Protein AF-A0A4Y2QGT2-F1 (afdb_monomer)

Sequence (68 aa):
VSLTPRSPDITPCDFFLWVFVKDKLYVPPLPRNLEELRTRVGNALNLVTPDMLRRVWEEMDYRLDVVA

Mean predicted aligned error: 7.71 Å

Solvent-accessible surface area (backbone atoms only — not comparable to full-atom values): 4195 Å² total; per-residue (Å²): 138,84,86,60,100,78,67,81,76,85,44,56,62,60,58,50,50,50,56,53,40,50,63,55,52,70,46,81,78,68,62,90,48,71,65,55,43,50,52,36,53,52,54,37,57,70,67,62,47,74,65,58,54,49,52,45,49,53,55,48,51,52,55,51,65,74,72,104

Secondary structure (DSSP, 8-state):
-PPPTT-----HHHHHHHHHHHHHHTSSSPP-SHHHHHHHHHHHHHT--HHHHHHHHHHHHHHHHHH-

InterPro domains:
  IPR036397 Ribonuclease H superfamily [G3DSA:3.30.420.10] (1-68)

Radius of gyration: 15.51 Å; Cα contacts (8 Å, |Δi|>4): 24; chains: 1; bounding box: 35×29×40 Å

Foldseek 3Di:
DDDDPPDPPPPLCVVVLVVQLVVQQPPPPHDPDPVSSVVSSVVSVVPDDPVNVVVSVVVSVVVVVVVD

Structure (mmCIF, N/CA/C/O backbone):
data_AF-A0A4Y2QGT2-F1
#
_entry.id   AF-A0A4Y2QGT2-F1
#
loop_
_atom_site.group_PDB
_atom_site.id
_atom_site.type_symbol
_atom_site.label_atom_id
_atom_site.label_alt_id
_atom_site.label_comp_id
_atom_site.label_asym_id
_atom_site.label_entity_id
_atom_site.label_seq_id
_atom_site.pdbx_PDB_ins_code
_atom_site.Cartn_x
_atom_site.Cartn_y
_atom_site.Cartn_z
_atom_site.occupancy
_atom_site.B_iso_or_equiv
_atom_site.auth_seq_id
_atom_site.auth_comp_id
_atom_site.auth_asym_id
_atom_site.auth_atom_id
_atom_site.pdbx_PDB_model_num
ATOM 1 N N . VAL A 1 1 ? 19.047 13.359 -14.899 1.00 40.19 1 VAL A N 1
ATOM 2 C CA . VAL A 1 1 ? 17.639 13.444 -15.343 1.00 40.19 1 VAL A CA 1
ATOM 3 C C . VAL A 1 1 ? 17.106 14.816 -14.963 1.00 40.19 1 VAL A C 1
ATOM 5 O O . VAL A 1 1 ? 16.969 15.101 -13.782 1.00 40.19 1 VAL A O 1
ATOM 8 N N . SER A 1 2 ? 16.936 15.709 -15.937 1.00 42.78 2 SER A N 1
ATOM 9 C CA . SER A 1 2 ? 16.369 17.049 -15.739 1.00 42.78 2 SER A CA 1
ATOM 10 C C . SER A 1 2 ? 14.845 16.975 -15.840 1.00 42.78 2 SER A C 1
ATOM 12 O O . SER A 1 2 ? 14.326 16.597 -16.887 1.00 42.78 2 SER A O 1
ATOM 14 N N . LEU A 1 3 ? 14.138 17.318 -14.764 1.00 47.28 3 LEU A N 1
ATOM 15 C CA . LEU A 1 3 ? 12.674 17.374 -14.727 1.00 47.28 3 LEU A CA 1
ATOM 16 C C . LEU A 1 3 ? 12.179 18.565 -15.565 1.00 47.28 3 LEU A C 1
ATOM 18 O O . LEU A 1 3 ? 12.497 19.715 -15.263 1.00 47.28 3 LEU A O 1
ATOM 22 N N . THR A 1 4 ? 11.423 18.304 -16.632 1.00 45.78 4 THR A N 1
ATOM 23 C CA . THR A 1 4 ? 10.765 19.336 -17.447 1.00 45.78 4 THR A CA 1
ATOM 24 C C . THR A 1 4 ? 9.423 19.764 -16.832 1.00 45.78 4 THR A C 1
ATOM 26 O O . THR A 1 4 ? 8.731 18.941 -16.236 1.00 45.78 4 THR A O 1
ATOM 29 N N . PRO A 1 5 ? 8.973 21.023 -17.026 1.00 48.97 5 PRO A N 1
ATOM 30 C CA . PRO A 1 5 ? 7.802 21.599 -16.339 1.00 48.97 5 PRO A CA 1
ATOM 31 C C . PRO A 1 5 ? 6.429 21.034 -16.759 1.00 48.97 5 PRO A C 1
ATOM 33 O O . PRO A 1 5 ? 5.399 21.590 -16.385 1.00 48.97 5 PRO A O 1
ATOM 36 N N . ARG A 1 6 ? 6.392 19.989 -17.595 1.00 50.78 6 ARG A N 1
ATOM 37 C CA . ARG A 1 6 ? 5.166 19.370 -18.134 1.00 50.78 6 ARG A CA 1
ATOM 38 C C . ARG A 1 6 ? 5.162 17.839 -18.071 1.00 50.78 6 ARG A C 1
ATOM 40 O O . ARG A 1 6 ? 4.327 17.227 -18.730 1.00 50.78 6 ARG A O 1
ATOM 47 N N . SER A 1 7 ? 6.052 17.213 -17.305 1.00 52.94 7 SER A N 1
ATOM 48 C CA . SER A 1 7 ? 5.894 15.787 -17.002 1.00 52.94 7 SER A CA 1
ATOM 49 C C . SER A 1 7 ? 4.873 15.648 -15.870 1.00 52.94 7 SER A C 1
ATOM 51 O O . SER A 1 7 ? 5.152 16.147 -14.781 1.00 52.94 7 SER A O 1
ATOM 53 N N . PRO A 1 8 ? 3.695 15.036 -16.094 1.00 53.41 8 PRO A N 1
ATOM 54 C CA . PRO A 1 8 ? 2.737 14.809 -15.023 1.00 53.41 8 PRO A CA 1
ATOM 55 C C . PRO A 1 8 ? 3.341 13.776 -14.067 1.00 53.41 8 PRO A C 1
ATOM 57 O O . PRO A 1 8 ? 3.429 12.603 -14.410 1.00 53.41 8 PRO A O 1
ATOM 60 N N . ASP A 1 9 ? 3.826 14.242 -12.918 1.00 57.25 9 ASP A N 1
ATOM 61 C CA . ASP A 1 9 ? 4.003 13.479 -11.676 1.00 57.25 9 ASP A CA 1
ATOM 62 C C . ASP A 1 9 ? 4.518 12.034 -11.837 1.00 57.25 9 ASP A C 1
ATOM 64 O O . ASP A 1 9 ? 3.910 11.075 -11.360 1.00 57.25 9 ASP A O 1
ATOM 68 N N . ILE A 1 10 ? 5.655 11.845 -12.516 1.00 58.03 10 ILE A N 1
ATOM 69 C CA . ILE A 1 10 ? 6.245 10.511 -12.710 1.00 58.03 10 ILE A CA 1
ATOM 70 C C . ILE A 1 10 ? 7.111 10.160 -11.495 1.00 58.03 10 ILE A C 1
ATOM 72 O O . ILE A 1 10 ? 8.325 10.008 -11.598 1.00 58.03 10 ILE A O 1
ATOM 76 N N . THR A 1 11 ? 6.483 10.005 -10.331 1.00 68.56 11 THR A N 1
ATOM 77 C CA . THR A 1 11 ? 6.977 9.011 -9.378 1.00 68.56 11 THR A CA 1
ATOM 78 C C . THR A 1 11 ? 6.029 7.817 -9.482 1.00 68.56 11 THR A C 1
ATOM 80 O O . THR A 1 11 ? 4.918 7.851 -8.947 1.00 68.56 11 THR A O 1
ATOM 83 N N . PRO A 1 12 ? 6.420 6.737 -10.172 1.00 69.94 12 PRO A N 1
ATOM 84 C CA . PRO A 1 12 ? 5.581 5.548 -10.322 1.00 69.94 12 PRO A CA 1
ATOM 85 C C . PRO A 1 12 ? 5.177 4.974 -8.962 1.00 69.94 12 PRO A C 1
ATOM 87 O O . PRO A 1 12 ? 4.073 4.458 -8.807 1.00 69.94 12 PRO A O 1
ATOM 90 N N . CYS A 1 13 ? 6.049 5.139 -7.961 1.00 79.00 13 CYS A N 1
ATOM 91 C CA . CYS A 1 13 ? 5.763 4.814 -6.574 1.00 79.00 13 CYS A CA 1
ATOM 92 C C . CYS A 1 13 ? 4.603 5.629 -5.995 1.00 79.00 13 CYS A C 1
ATOM 94 O O . CYS A 1 13 ? 3.754 5.026 -5.355 1.00 79.00 13 CYS A O 1
ATOM 96 N N . ASP A 1 14 ? 4.517 6.944 -6.219 1.00 79.44 14 ASP A N 1
ATOM 97 C CA . ASP A 1 14 ? 3.422 7.763 -5.675 1.00 79.44 14 ASP A CA 1
ATOM 98 C C . ASP A 1 14 ? 2.071 7.357 -6.284 1.00 79.44 14 ASP A C 1
ATOM 100 O O . ASP A 1 14 ? 1.091 7.171 -5.559 1.00 79.44 14 ASP A O 1
ATOM 104 N N . PHE A 1 15 ? 2.026 7.114 -7.600 1.00 79.50 15 PHE A N 1
ATOM 105 C CA . PHE A 1 15 ? 0.811 6.640 -8.272 1.00 79.50 15 PHE A CA 1
ATOM 106 C C . PHE A 1 15 ? 0.399 5.240 -7.796 1.00 79.50 15 PHE A C 1
ATOM 108 O O . PHE A 1 15 ? -0.754 5.013 -7.419 1.00 79.50 15 PHE A O 1
ATOM 115 N N . PHE A 1 16 ? 1.345 4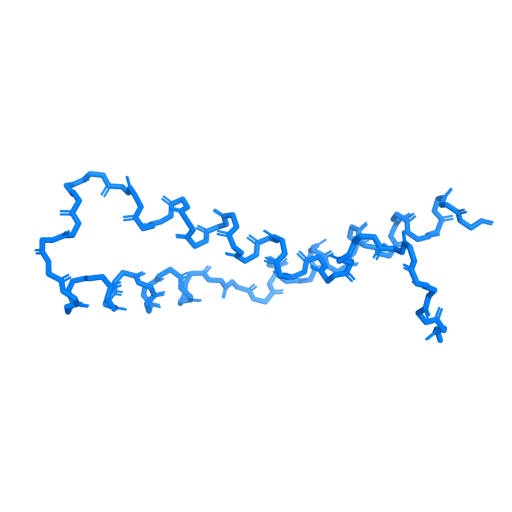.300 -7.786 1.00 86.75 16 PHE A N 1
ATOM 116 C CA . PHE A 1 16 ? 1.109 2.929 -7.350 1.00 86.75 16 PHE A CA 1
ATOM 117 C C . PHE A 1 16 ? 0.673 2.865 -5.885 1.00 86.75 16 PHE A C 1
ATOM 119 O O . PHE A 1 16 ? -0.343 2.245 -5.569 1.00 86.75 16 PHE A O 1
ATOM 126 N N . LEU A 1 17 ? 1.422 3.520 -4.996 1.00 88.00 17 LEU A N 1
ATOM 127 C CA . LEU A 1 17 ? 1.176 3.498 -3.562 1.00 88.00 17 LEU A CA 1
ATOM 128 C C . LEU A 1 17 ? -0.185 4.110 -3.250 1.00 88.00 17 LEU A C 1
ATOM 130 O O . LEU A 1 17 ? -0.942 3.533 -2.474 1.00 88.00 17 LEU A O 1
ATOM 134 N N . TRP A 1 18 ? -0.538 5.225 -3.895 1.00 87.88 18 TRP A N 1
ATOM 135 C CA . TRP A 1 18 ? -1.839 5.853 -3.702 1.00 87.88 18 TRP A CA 1
ATOM 136 C C . TRP A 1 18 ? -2.997 4.937 -4.111 1.00 87.88 18 TRP A C 1
ATOM 138 O O . TRP A 1 18 ? -3.930 4.738 -3.329 1.00 87.88 18 TRP A O 1
ATOM 148 N N . VAL A 1 19 ? -2.937 4.337 -5.304 1.00 90.62 19 VAL A N 1
ATOM 149 C CA . VAL A 1 19 ? -3.980 3.415 -5.782 1.00 90.62 19 VAL A CA 1
ATOM 150 C C . VAL A 1 19 ? -4.070 2.178 -4.884 1.00 90.62 19 VAL A C 1
ATOM 152 O O . VAL A 1 19 ? -5.171 1.787 -4.494 1.00 90.62 19 VAL A O 1
ATOM 155 N N . PHE A 1 20 ? -2.928 1.604 -4.500 1.00 92.38 20 PHE A N 1
ATOM 156 C CA . PHE A 1 20 ? -2.857 0.423 -3.643 1.00 92.38 20 PHE A CA 1
ATOM 157 C C . PHE A 1 20 ? -3.414 0.686 -2.240 1.00 92.38 20 PHE A C 1
ATOM 159 O O . PHE A 1 20 ? -4.256 -0.062 -1.748 1.00 92.38 20 PHE A O 1
ATOM 166 N N . VAL A 1 21 ? -2.988 1.775 -1.598 1.00 91.88 21 VAL A N 1
ATOM 167 C CA . VAL A 1 21 ? -3.459 2.159 -0.263 1.00 91.88 21 VAL A CA 1
ATOM 168 C C . VAL A 1 21 ? -4.957 2.459 -0.302 1.00 91.88 21 VAL A C 1
ATOM 170 O O . VAL A 1 21 ? -5.691 1.985 0.565 1.00 91.88 21 VAL A O 1
ATOM 173 N N . LYS A 1 22 ? -5.450 3.151 -1.339 1.00 91.00 22 LYS A N 1
ATOM 174 C CA . LYS A 1 22 ? -6.887 3.406 -1.511 1.00 91.00 22 LYS A CA 1
ATOM 175 C C . LYS A 1 22 ? -7.687 2.102 -1.588 1.00 91.00 22 LYS A C 1
ATOM 177 O O . LYS A 1 22 ? -8.684 1.967 -0.885 1.00 91.00 22 LYS A O 1
ATOM 182 N N . ASP A 1 23 ? -7.234 1.127 -2.373 1.00 94.06 23 ASP A N 1
ATOM 183 C CA . ASP A 1 23 ? -7.887 -0.186 -2.479 1.00 94.06 23 ASP A CA 1
ATOM 184 C C . ASP A 1 23 ? -8.032 -0.877 -1.111 1.00 94.06 23 ASP A C 1
ATOM 186 O O . ASP A 1 23 ? -9.071 -1.459 -0.812 1.00 94.06 23 ASP A O 1
ATOM 190 N N . LYS A 1 24 ? -7.033 -0.738 -0.228 1.00 93.38 24 LYS A N 1
ATOM 191 C CA . LYS A 1 24 ? -7.066 -1.317 1.127 1.00 93.38 24 LYS A CA 1
ATOM 192 C C . LYS A 1 24 ? -7.864 -0.501 2.142 1.00 93.38 24 LYS A C 1
ATOM 194 O O . LYS A 1 24 ? -8.401 -1.072 3.090 1.00 93.38 24 LYS A O 1
ATOM 199 N N . LEU A 1 25 ? -7.975 0.814 1.964 1.00 92.62 25 LEU A N 1
ATOM 200 C CA . LEU A 1 25 ? -8.729 1.677 2.878 1.00 92.62 25 LEU A CA 1
ATOM 201 C C . LEU A 1 25 ? -10.244 1.485 2.753 1.00 92.62 25 LEU A C 1
ATOM 203 O O . LEU A 1 25 ? -10.940 1.435 3.773 1.00 92.62 25 LEU A O 1
ATOM 207 N N . TYR A 1 26 ? -10.742 1.369 1.520 1.00 89.69 26 TYR A N 1
ATOM 208 C CA . TYR A 1 26 ? -12.176 1.388 1.207 1.00 89.69 26 TYR A CA 1
ATOM 209 C C . TYR A 1 26 ? -12.831 -0.004 1.171 1.00 89.69 26 TYR A C 1
ATOM 211 O O . TYR A 1 26 ? -13.942 -0.151 0.664 1.00 89.69 26 TYR A O 1
ATOM 219 N N . VAL A 1 27 ? -12.190 -1.019 1.758 1.00 92.25 27 VAL A N 1
ATOM 220 C CA . VAL A 1 27 ? -12.795 -2.346 1.949 1.00 92.25 27 VAL A CA 1
ATOM 221 C C . VAL A 1 27 ? -13.882 -2.273 3.036 1.00 92.25 27 VAL A C 1
ATOM 22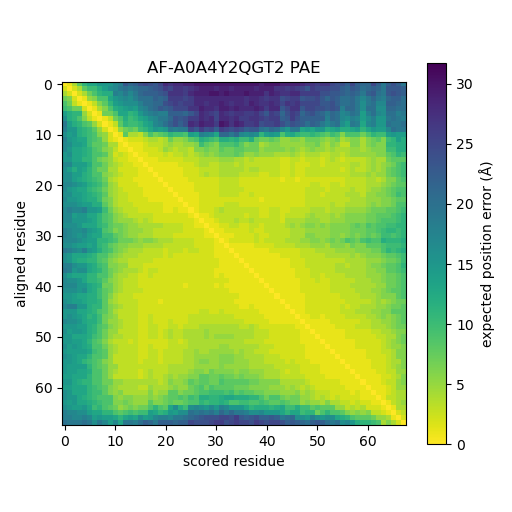3 O O . VAL A 1 27 ? -13.588 -1.821 4.150 1.00 92.25 27 VAL A O 1
ATOM 226 N N . PRO A 1 28 ? -15.130 -2.704 2.765 1.00 94.31 28 PRO A N 1
ATOM 227 C CA . PRO A 1 28 ? -16.187 -2.744 3.770 1.00 94.31 28 PRO A CA 1
ATOM 228 C C . PRO A 1 28 ? -15.877 -3.704 4.936 1.00 94.31 28 PRO A C 1
ATOM 230 O O . PRO A 1 28 ? -15.278 -4.755 4.714 1.00 94.31 28 PRO A O 1
ATOM 233 N N . PRO A 1 29 ? -16.332 -3.400 6.167 1.00 93.06 29 PRO A N 1
ATOM 234 C CA . PRO A 1 29 ? -17.027 -2.172 6.566 1.00 93.06 29 PRO A CA 1
ATOM 235 C C . PRO A 1 29 ? -16.086 -0.963 6.517 1.00 93.06 29 PRO A C 1
ATOM 237 O O . PRO A 1 29 ? -14.895 -1.120 6.737 1.00 93.06 29 PRO A O 1
ATOM 240 N N . LEU A 1 30 ? -16.583 0.239 6.230 1.00 93.62 30 LEU A N 1
ATOM 241 C CA . LEU A 1 30 ? -15.742 1.444 6.214 1.00 93.62 30 LEU A CA 1
ATOM 242 C C . LEU A 1 30 ? -15.277 1.813 7.638 1.00 93.62 30 LEU A C 1
ATOM 244 O O . LEU A 1 30 ? -16.022 1.556 8.590 1.00 93.62 30 LEU A O 1
ATOM 248 N N . PRO A 1 31 ? -14.074 2.402 7.798 1.00 93.56 31 PRO A N 1
ATOM 249 C CA . PRO A 1 31 ? -13.578 2.806 9.107 1.00 93.56 31 PRO A CA 1
ATOM 250 C C . PRO A 1 31 ? -14.481 3.893 9.697 1.00 93.56 31 PRO A C 1
ATOM 252 O O . PRO A 1 31 ? -14.856 4.844 9.009 1.00 93.56 31 PRO A O 1
ATOM 255 N N . ARG A 1 32 ? -14.841 3.749 10.972 1.00 94.69 32 ARG A N 1
ATOM 256 C CA . ARG A 1 32 ? -15.811 4.630 11.649 1.00 94.69 32 ARG A CA 1
ATOM 257 C C . ARG A 1 32 ? -15.169 5.839 12.320 1.00 94.69 32 ARG A C 1
ATOM 259 O O . ARG A 1 32 ? -15.862 6.793 12.661 1.00 94.69 32 ARG A O 1
ATOM 266 N N . ASN A 1 33 ? -13.860 5.787 12.543 1.00 95.75 33 ASN A N 1
ATOM 267 C CA . ASN A 1 33 ? -13.096 6.808 13.248 1.00 95.75 33 ASN A CA 1
ATOM 268 C C . ASN A 1 33 ? -11.657 6.896 12.707 1.00 95.75 33 ASN A C 1
ATOM 270 O O . ASN A 1 33 ? -11.211 6.082 11.894 1.00 95.75 33 ASN A O 1
ATOM 274 N N . LEU A 1 34 ? -10.930 7.918 13.164 1.00 95.88 34 LEU A N 1
ATOM 275 C CA . LEU A 1 34 ? -9.560 8.185 12.725 1.00 95.88 34 LEU A CA 1
ATOM 276 C C . LEU A 1 34 ? -8.563 7.101 13.152 1.00 95.88 34 LEU A C 1
ATOM 278 O O . LEU A 1 34 ? -7.562 6.913 12.466 1.00 95.88 34 LEU A O 1
ATOM 282 N N . GLU A 1 35 ? -8.811 6.397 14.255 1.00 97.00 35 GLU A N 1
ATOM 283 C CA . GLU A 1 35 ? -7.927 5.330 14.730 1.00 97.00 35 GLU A CA 1
ATOM 284 C C . GLU A 1 35 ? -8.002 4.109 13.809 1.00 97.00 35 GLU A C 1
ATOM 286 O O . GLU A 1 35 ? -6.976 3.635 13.326 1.00 97.00 35 GLU A O 1
ATOM 291 N N . GLU A 1 36 ? -9.212 3.674 13.453 1.00 95.00 36 GLU A N 1
ATOM 292 C CA . GLU A 1 36 ? -9.432 2.609 12.471 1.00 95.00 36 GLU A CA 1
ATOM 293 C C . GLU A 1 36 ? -8.829 2.962 11.108 1.00 95.00 36 GLU A C 1
ATOM 295 O O . GLU A 1 36 ? -8.214 2.111 10.460 1.00 95.00 36 GLU A O 1
ATOM 300 N N . LEU A 1 37 ? -8.962 4.221 10.678 1.00 94.56 37 LEU A N 1
ATOM 301 C CA . LEU A 1 37 ? -8.354 4.697 9.439 1.00 94.56 37 LEU A CA 1
ATOM 302 C C . LEU A 1 37 ? -6.820 4.627 9.500 1.00 94.56 37 LEU A C 1
ATOM 304 O O . LEU A 1 37 ? -6.200 4.104 8.575 1.00 94.56 37 LEU A O 1
ATOM 308 N N . ARG A 1 38 ? -6.203 5.100 10.592 1.00 95.69 38 ARG A N 1
ATOM 309 C CA . ARG A 1 38 ? -4.744 5.033 10.799 1.00 95.69 38 ARG A CA 1
ATOM 310 C C . ARG A 1 38 ? -4.242 3.593 10.809 1.00 95.69 38 ARG A C 1
ATOM 312 O O . ARG A 1 38 ? -3.261 3.296 10.130 1.00 95.69 38 ARG A O 1
ATOM 319 N N . THR A 1 39 ? -4.940 2.696 11.503 1.00 95.75 39 THR A N 1
ATOM 320 C CA . THR A 1 39 ? -4.619 1.264 11.519 1.00 95.75 39 THR A CA 1
ATOM 321 C C . THR A 1 39 ? -4.698 0.661 10.120 1.00 95.75 39 THR A C 1
ATOM 323 O O . THR A 1 39 ? -3.800 -0.075 9.719 1.00 95.75 39 THR A O 1
ATOM 326 N N . ARG A 1 40 ? -5.718 1.008 9.327 1.00 95.56 40 ARG A N 1
ATOM 327 C CA . ARG A 1 40 ? -5.827 0.531 7.939 1.00 95.56 40 ARG A CA 1
ATOM 328 C C . ARG A 1 40 ? -4.713 1.041 7.044 1.00 95.56 40 ARG A C 1
ATOM 330 O O . ARG A 1 40 ? -4.186 0.252 6.268 1.00 95.56 40 ARG A O 1
ATOM 337 N N . VAL A 1 41 ? -4.341 2.317 7.156 1.00 94.69 41 VAL A N 1
ATOM 338 C CA . VAL A 1 41 ? -3.194 2.870 6.420 1.00 94.69 41 VAL A CA 1
ATOM 339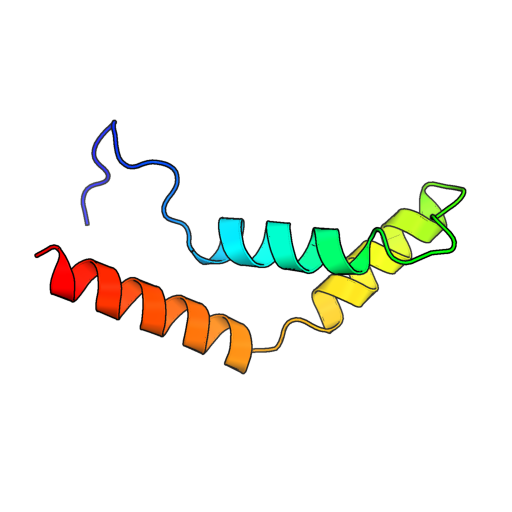 C C . VAL A 1 41 ? -1.924 2.107 6.793 1.00 94.69 41 VA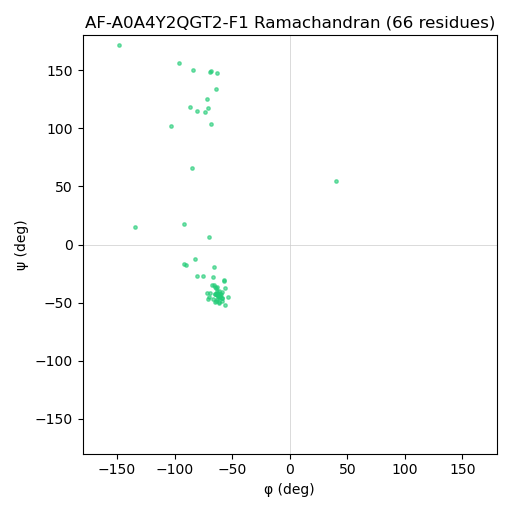L A C 1
ATOM 341 O O . VAL A 1 41 ? -1.224 1.638 5.903 1.00 94.69 41 VAL A O 1
ATOM 344 N N . GLY A 1 42 ? -1.663 1.902 8.088 1.00 95.75 42 GLY A N 1
ATOM 345 C CA . GLY A 1 42 ? -0.503 1.136 8.551 1.00 95.75 42 GLY A CA 1
ATOM 346 C C . GLY A 1 42 ? -0.489 -0.298 8.015 1.00 95.75 42 GLY A C 1
ATOM 347 O O . GLY A 1 42 ? 0.518 -0.751 7.478 1.00 95.75 42 GLY A O 1
ATOM 348 N N . ASN A 1 43 ? -1.626 -0.991 8.077 1.00 95.44 43 ASN A N 1
ATOM 349 C CA . ASN A 1 43 ? -1.762 -2.343 7.538 1.00 95.44 43 ASN A CA 1
ATOM 350 C C . ASN A 1 43 ? -1.553 -2.382 6.021 1.00 95.44 43 ASN A C 1
ATOM 352 O O . ASN A 1 43 ? -0.864 -3.271 5.533 1.00 95.44 43 ASN A O 1
ATOM 356 N N . ALA A 1 44 ? -2.104 -1.420 5.278 1.00 94.69 44 ALA A N 1
ATOM 357 C CA . ALA A 1 44 ? -1.901 -1.317 3.838 1.00 94.69 44 ALA A CA 1
ATOM 358 C C . ALA A 1 44 ? -0.417 -1.123 3.501 1.00 94.69 44 ALA A C 1
ATOM 360 O O . ALA A 1 44 ? 0.108 -1.824 2.646 1.00 94.69 44 ALA A O 1
ATOM 361 N N . LEU A 1 45 ? 0.279 -0.234 4.212 1.00 93.19 45 LEU A N 1
ATOM 362 C CA . LEU A 1 45 ? 1.710 -0.007 4.010 1.00 93.19 45 LEU A CA 1
ATOM 363 C C . LEU A 1 45 ? 2.550 -1.248 4.349 1.00 93.19 45 LEU A C 1
ATOM 365 O O . LEU A 1 45 ? 3.474 -1.563 3.609 1.00 93.19 45 LEU A O 1
ATOM 369 N N . ASN A 1 46 ? 2.190 -2.005 5.390 1.00 95.12 46 ASN A N 1
ATOM 370 C CA . ASN A 1 46 ? 2.862 -3.266 5.736 1.00 95.12 46 ASN A CA 1
ATOM 371 C C . ASN A 1 46 ? 2.686 -4.374 4.680 1.00 95.12 46 ASN A C 1
ATOM 373 O O . ASN A 1 46 ? 3.462 -5.326 4.660 1.00 95.12 46 ASN A O 1
ATOM 377 N N . LEU A 1 47 ? 1.677 -4.273 3.808 1.00 95.06 47 LEU A N 1
ATOM 378 C CA . LEU A 1 47 ? 1.490 -5.196 2.683 1.00 95.06 47 LEU A CA 1
ATOM 379 C C . LEU A 1 47 ? 2.346 -4.830 1.465 1.00 95.06 47 LEU A C 1
ATOM 381 O O . LEU A 1 47 ? 2.452 -5.633 0.537 1.00 95.06 47 LEU A O 1
ATOM 385 N N . VAL A 1 48 ? 2.940 -3.634 1.437 1.00 92.19 48 VAL A N 1
ATOM 386 C CA . VAL A 1 48 ? 3.836 -3.226 0.355 1.00 92.19 48 VAL A CA 1
ATOM 387 C C . VAL A 1 48 ? 5.154 -3.972 0.517 1.00 92.19 48 VAL A C 1
ATOM 389 O O . VAL A 1 48 ? 5.894 -3.772 1.476 1.00 92.19 48 VAL A O 1
ATOM 392 N N . THR A 1 49 ? 5.456 -4.845 -0.440 1.00 93.56 49 THR A N 1
ATOM 393 C CA . THR A 1 49 ? 6.696 -5.627 -0.432 1.00 93.56 49 THR A CA 1
ATOM 394 C C . THR A 1 49 ? 7.778 -4.975 -1.299 1.00 93.56 49 THR A C 1
ATOM 396 O O . THR A 1 49 ? 7.458 -4.272 -2.264 1.00 93.56 49 THR A O 1
ATOM 399 N N . PRO A 1 50 ? 9.070 -5.257 -1.040 1.00 91.44 50 PRO A N 1
ATOM 400 C CA . PRO A 1 50 ? 10.159 -4.825 -1.918 1.00 91.44 50 PRO A CA 1
ATOM 401 C C . PRO A 1 50 ? 10.003 -5.314 -3.365 1.00 91.44 50 PRO A C 1
ATOM 403 O O . PRO A 1 50 ? 10.424 -4.630 -4.292 1.00 91.44 50 PRO A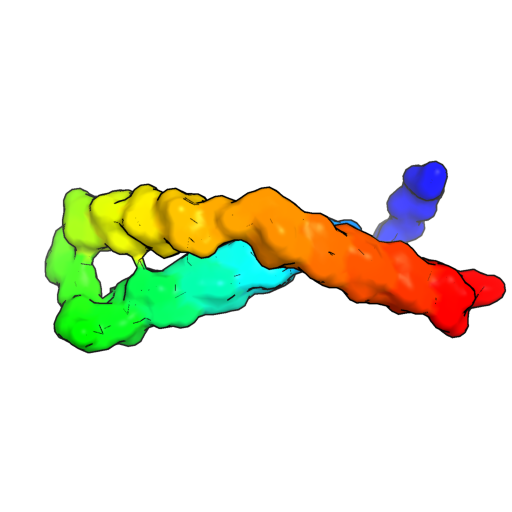 O 1
ATOM 406 N N . ASP A 1 51 ? 9.374 -6.476 -3.572 1.00 93.62 51 ASP A N 1
ATOM 407 C CA . ASP A 1 51 ? 9.101 -7.032 -4.903 1.00 93.62 51 ASP A CA 1
ATOM 408 C C . ASP A 1 51 ? 8.142 -6.144 -5.705 1.00 93.62 51 ASP A C 1
ATOM 410 O O . ASP A 1 51 ? 8.388 -5.857 -6.872 1.00 93.62 51 ASP A O 1
ATOM 414 N N . MET A 1 52 ? 7.086 -5.643 -5.056 1.00 91.94 52 MET A N 1
ATOM 415 C CA . MET A 1 52 ? 6.129 -4.722 -5.674 1.00 91.94 52 MET A CA 1
ATOM 416 C C . MET A 1 52 ? 6.808 -3.416 -6.083 1.00 91.94 52 MET A C 1
ATOM 418 O O . MET A 1 52 ? 6.611 -2.952 -7.202 1.00 91.94 52 MET A O 1
ATOM 422 N N . LEU A 1 53 ? 7.649 -2.861 -5.205 1.00 89.44 53 LEU A N 1
ATOM 423 C CA . LEU A 1 53 ? 8.416 -1.651 -5.506 1.00 89.44 53 LEU A CA 1
ATOM 424 C C . LEU A 1 53 ? 9.402 -1.876 -6.657 1.00 89.44 53 LEU A C 1
ATOM 426 O O . LEU A 1 53 ? 9.522 -1.018 -7.528 1.00 89.44 53 LEU A O 1
ATOM 430 N N . ARG A 1 54 ? 10.060 -3.042 -6.703 1.00 90.81 54 ARG A N 1
ATOM 431 C CA . ARG A 1 54 ? 10.965 -3.397 -7.801 1.00 90.81 54 ARG A CA 1
ATOM 432 C C . ARG A 1 54 ? 10.232 -3.455 -9.140 1.00 90.81 54 ARG A C 1
ATOM 434 O O . ARG A 1 54 ? 10.694 -2.835 -10.084 1.00 90.81 54 ARG A O 1
ATOM 441 N N . ARG A 1 55 ? 9.062 -4.097 -9.209 1.00 90.12 55 ARG A N 1
ATOM 442 C CA . ARG A 1 55 ? 8.254 -4.151 -10.446 1.00 90.12 55 ARG A CA 1
ATOM 443 C C . ARG A 1 55 ? 7.803 -2.773 -10.916 1.00 90.12 55 ARG A C 1
ATOM 445 O O . ARG A 1 55 ? 7.795 -2.495 -12.107 1.00 90.12 55 ARG A O 1
ATOM 452 N N . VAL A 1 56 ? 7.417 -1.909 -9.979 1.00 87.88 56 VAL A N 1
ATOM 453 C CA . VAL A 1 56 ? 7.033 -0.520 -10.272 1.00 87.88 56 VAL A CA 1
ATOM 454 C C . VAL A 1 56 ? 8.214 0.260 -10.856 1.00 87.88 56 VAL A C 1
ATOM 456 O O . VAL A 1 56 ? 8.026 1.073 -11.760 1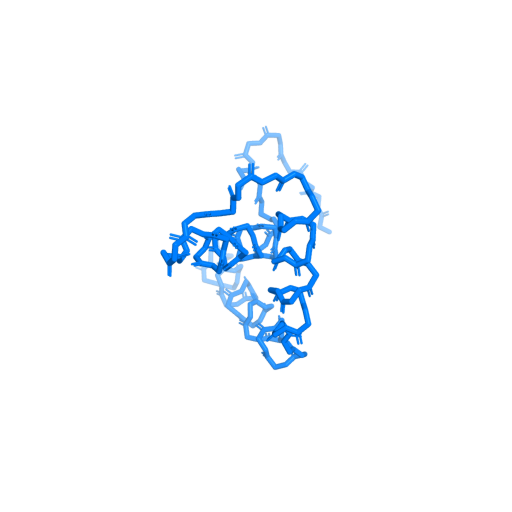.00 87.88 56 VAL A O 1
ATOM 459 N N . TRP A 1 57 ? 9.426 -0.012 -10.369 1.00 86.62 57 TRP A N 1
ATOM 460 C CA . TRP A 1 57 ? 10.653 0.566 -10.907 1.00 86.62 57 TRP A CA 1
ATOM 461 C C . TRP A 1 57 ? 11.005 0.015 -12.294 1.00 86.62 57 TRP A C 1
ATOM 463 O O . TRP A 1 57 ? 11.290 0.796 -13.193 1.00 86.62 57 TRP A O 1
ATOM 473 N N . GLU A 1 58 ? 10.926 -1.302 -12.492 1.00 88.75 58 GLU A N 1
ATO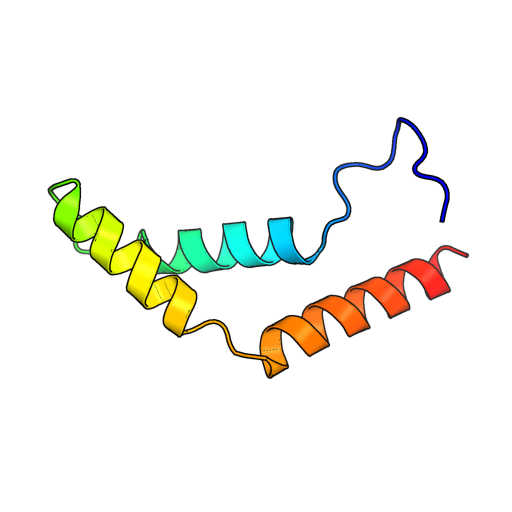M 474 C CA . GLU A 1 58 ? 11.160 -1.963 -13.787 1.00 88.75 58 GLU A CA 1
ATOM 475 C C . GLU A 1 58 ? 10.185 -1.462 -14.867 1.00 88.75 58 GLU A C 1
ATOM 477 O O . GLU A 1 58 ? 10.588 -1.169 -15.988 1.00 88.75 58 GLU A O 1
ATOM 482 N N . GLU A 1 59 ? 8.906 -1.294 -14.525 1.00 85.06 59 GLU A N 1
ATOM 483 C CA . GLU A 1 59 ? 7.893 -0.745 -15.435 1.00 85.06 59 GLU A CA 1
ATOM 484 C C . GLU A 1 59 ? 8.173 0.724 -15.791 1.00 85.06 59 GLU A C 1
ATOM 486 O O . GLU A 1 59 ? 7.902 1.163 -16.910 1.00 85.06 59 GLU A O 1
ATOM 491 N N . MET A 1 60 ? 8.715 1.506 -14.851 1.00 82.44 60 MET A N 1
ATOM 492 C CA . MET A 1 60 ? 9.137 2.878 -15.132 1.00 82.44 60 MET A CA 1
ATOM 493 C C . MET A 1 60 ? 10.318 2.911 -16.093 1.00 82.44 60 MET A C 1
ATOM 495 O O . MET A 1 60 ? 10.282 3.690 -17.041 1.00 82.44 60 MET A O 1
ATOM 499 N N . ASP A 1 61 ? 11.330 2.086 -15.836 1.00 83.19 61 ASP A N 1
ATOM 500 C CA . ASP A 1 61 ? 12.526 1.955 -16.668 1.00 83.19 61 ASP A CA 1
ATOM 501 C C . ASP A 1 61 ? 12.119 1.602 -18.105 1.00 83.19 61 ASP A C 1
ATOM 503 O O . ASP A 1 61 ? 12.359 2.383 -19.020 1.00 83.19 61 ASP A O 1
ATOM 507 N N . TYR A 1 62 ? 11.297 0.558 -18.272 1.00 82.31 62 TYR A N 1
ATOM 508 C CA . TYR A 1 62 ? 10.740 0.169 -19.570 1.00 82.31 62 TYR A CA 1
ATOM 509 C C . TYR A 1 62 ? 10.017 1.316 -20.290 1.00 82.31 62 TYR A C 1
ATOM 511 O O . TYR A 1 62 ? 10.206 1.529 -21.486 1.00 82.31 62 TYR A O 1
ATOM 519 N N . ARG A 1 63 ? 9.176 2.081 -19.583 1.00 76.00 63 ARG A N 1
ATOM 520 C CA . ARG A 1 63 ? 8.460 3.217 -20.187 1.00 76.00 63 ARG A CA 1
ATOM 521 C C . ARG A 1 63 ? 9.391 4.350 -20.588 1.00 76.00 63 ARG A C 1
ATOM 523 O O . ARG A 1 63 ? 9.102 5.026 -21.570 1.00 76.00 63 ARG A O 1
ATOM 530 N N . LEU A 1 64 ? 10.458 4.585 -19.831 1.00 75.19 64 LEU A N 1
ATOM 531 C CA . LEU A 1 64 ? 11.469 5.572 -20.189 1.00 75.19 64 LEU A CA 1
ATOM 532 C C . LEU A 1 64 ? 12.268 5.107 -21.411 1.00 75.19 64 LEU A C 1
ATOM 534 O O . LEU A 1 64 ? 12.458 5.912 -22.316 1.00 75.19 64 LEU A O 1
ATOM 538 N N . ASP A 1 65 ? 12.640 3.828 -21.482 1.00 76.50 65 ASP A N 1
ATOM 539 C CA . ASP A 1 65 ? 13.335 3.233 -22.631 1.00 76.50 65 ASP A CA 1
ATOM 540 C C . ASP A 1 65 ? 12.494 3.225 -23.915 1.00 76.50 65 ASP A C 1
ATOM 542 O O . ASP A 1 65 ? 13.026 3.429 -24.998 1.00 76.50 65 ASP A O 1
ATOM 546 N N . VAL A 1 66 ? 11.179 3.004 -23.826 1.00 71.69 66 VAL A N 1
ATOM 547 C CA . VAL A 1 66 ? 10.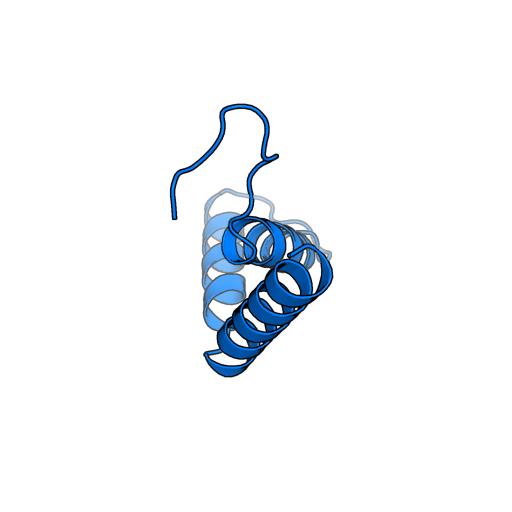283 3.010 -25.003 1.00 71.69 66 VAL A CA 1
ATOM 548 C C . VAL A 1 66 ? 9.992 4.427 -25.516 1.00 71.69 66 VAL A C 1
ATOM 550 O O . VAL A 1 66 ? 9.652 4.601 -26.686 1.00 71.69 66 VAL A O 1
ATOM 553 N N . VAL A 1 67 ? 10.060 5.436 -24.644 1.00 62.00 67 VAL A N 1
ATOM 554 C CA . VAL A 1 67 ? 9.775 6.842 -24.989 1.00 62.00 67 VAL A CA 1
ATOM 555 C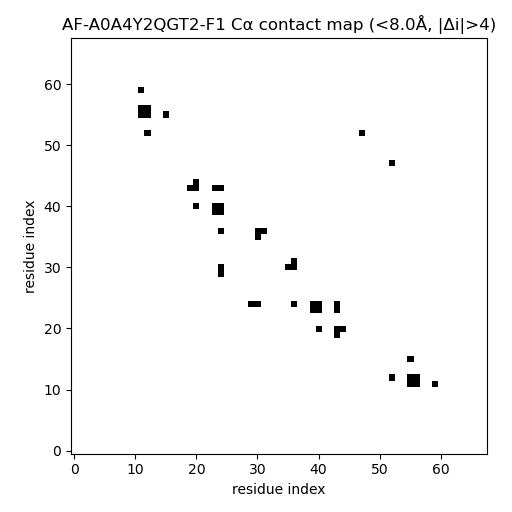 C . VAL A 1 67 ? 11.041 7.601 -25.422 1.00 62.00 67 VAL A C 1
ATOM 557 O O . VAL A 1 67 ? 10.918 8.670 -26.026 1.00 62.00 67 VAL A O 1
ATOM 560 N N . ALA A 1 68 ? 12.230 7.067 -25.127 1.00 53.16 68 ALA A N 1
ATOM 561 C CA . ALA A 1 68 ? 13.529 7.585 -25.565 1.00 53.16 68 ALA A CA 1
ATOM 562 C C . ALA A 1 68 ? 13.860 7.192 -27.015 1.00 53.16 68 ALA A C 1
ATOM 564 O O . ALA A 1 68 ? 14.496 8.032 -27.696 1.00 53.16 68 ALA A O 1
#

Nearest PDB structures (foldseek):
  4wa6-assembly2_F  TM=4.416E-01  e=2.005E+00  Saccharomyces cerevisiae S288C
  4zux-assembly1_V  TM=4.798E-01  e=3.127E+00  Saccharomyces cerevisiae S288C
  3kik-assembly3_C  TM=4.656E-01  e=2.935E+00  Saccharomyces cerevisiae
  3kjl-assembly4_D  TM=4.476E-01  e=5.539E+00  Saccharomyces cerevisiae

pLDDT: mean 82.45, std 16.15, range [40.19, 97.0]

Organism: Araneus ventricosus (NCBI:txid182803)